Protein AF-A0A7V8XHX4-F1 (afdb_monomer_lite)

Secondary structure (DSSP, 8-state):
------HHHHTTSSS-----S--PPPEEEEETTHHHHHHHHTTTS-GGGEESSS-GGGSSEEEEEE-SSPPHHHHHHHHHHHHTT--EEEEE-S-TTSPPTT--GGGEEE--TTS---HHHHHHHHHHHHTTSHHHHHTT-HHHHHHHH-

pLDDT: mean 80.14, std 15.78, range [38.59, 94.75]

Sequence (150 aa):
MPLPLTPRQVLAFGRDSRHARLRRPPILVSGVLADALAREFRQGGDPSLVVTAGNPAEASAVVRIVAGDASAEDERVMREATRALVPLVAVQTGDPDVRLPYVLATEVVDAQPGRGFPVQELARALARALRRDGPALASSLPVLRDAVEA

Radius of gyration: 16.46 Å; chains: 1; bounding box: 33×55×36 Å

Foldseek 3Di:
DDDDDDPVVVVVPPPLPPDPDDCAFAEEQEDPCSVVLLVVQPVVFRSVRYHPDDQLLRHQAYEYEDEAEQDPVNVVSLVRNVVSVRQYAYEYAYDLVHDDPNDDNLRYHYDHPPPDGPLLSNLLSCCVRSPVCLVVVCVGTVSNVVNNVD

Structure (mmCIF, N/CA/C/O backbone):
data_AF-A0A7V8XHX4-F1
#
_entry.id   AF-A0A7V8XHX4-F1
#
loop_
_atom_site.group_PDB
_atom_site.id
_atom_site.type_symbol
_atom_site.label_atom_id
_atom_site.label_alt_id
_atom_site.label_comp_id
_atom_site.label_asym_id
_atom_site.label_entity_id
_atom_site.label_seq_id
_atom_site.pdbx_PDB_ins_code
_atom_site.Cartn_x
_atom_site.Cartn_y
_atom_site.Cartn_z
_atom_site.occupancy
_atom_site.B_iso_or_equiv
_atom_site.auth_seq_id
_atom_site.auth_comp_id
_atom_site.auth_asym_id
_atom_site.auth_atom_id
_atom_site.pdbx_PDB_model_num
ATOM 1 N N . MET A 1 1 ? 8.122 41.928 -12.456 1.00 38.59 1 MET A N 1
ATOM 2 C CA . MET A 1 1 ? 6.692 41.609 -12.646 1.00 38.59 1 MET A CA 1
ATOM 3 C C . MET A 1 1 ? 6.268 40.602 -11.585 1.00 38.59 1 MET A C 1
ATOM 5 O O . MET A 1 1 ? 6.827 39.513 -11.603 1.00 38.59 1 MET A O 1
ATOM 9 N N . PRO A 1 2 ? 5.371 40.938 -10.644 1.00 45.94 2 PRO A N 1
ATOM 10 C CA . PRO A 1 2 ? 4.863 39.975 -9.670 1.00 45.94 2 PRO A CA 1
ATOM 11 C C . PRO A 1 2 ? 3.476 39.450 -10.083 1.00 45.94 2 PRO A C 1
ATOM 13 O O . PRO A 1 2 ? 2.605 40.222 -10.481 1.00 45.94 2 PRO A O 1
ATOM 16 N N . LEU A 1 3 ? 3.283 38.131 -10.015 1.00 48.19 3 LEU A N 1
ATOM 17 C CA . LEU A 1 3 ? 2.001 37.465 -10.272 1.00 48.19 3 LEU A CA 1
ATOM 18 C C . LEU A 1 3 ? 1.042 37.663 -9.078 1.00 48.19 3 LEU A C 1
ATOM 20 O O . LEU A 1 3 ? 1.483 37.538 -7.933 1.00 48.19 3 LEU A O 1
ATOM 24 N N . PRO A 1 4 ? -0.258 37.932 -9.303 1.00 51.50 4 PRO A N 1
ATOM 25 C CA . PRO A 1 4 ? -1.230 38.093 -8.229 1.00 51.50 4 PRO A CA 1
ATOM 26 C C . PRO A 1 4 ? -1.732 36.723 -7.754 1.00 51.50 4 PRO A C 1
ATOM 28 O O . PRO A 1 4 ? -2.522 36.061 -8.427 1.00 51.50 4 PRO A O 1
ATOM 31 N N . LEU A 1 5 ? -1.287 36.292 -6.575 1.00 46.25 5 LEU A N 1
ATOM 32 C CA . LEU A 1 5 ? -1.898 35.165 -5.870 1.00 46.25 5 LEU A CA 1
ATOM 33 C C . LEU A 1 5 ? -3.252 35.612 -5.310 1.00 46.25 5 LEU A C 1
ATOM 35 O O . LEU A 1 5 ? -3.351 36.619 -4.607 1.00 46.25 5 LEU A O 1
ATOM 39 N N . THR A 1 6 ? -4.313 34.878 -5.640 1.00 51.75 6 THR A N 1
ATOM 40 C CA . THR A 1 6 ? -5.671 35.209 -5.188 1.00 51.75 6 THR A CA 1
ATOM 41 C C . THR A 1 6 ? -5.928 34.686 -3.765 1.00 51.75 6 THR A C 1
ATOM 43 O O . THR A 1 6 ? -5.430 33.617 -3.401 1.00 51.75 6 THR A O 1
ATOM 46 N N . PRO A 1 7 ? -6.764 35.363 -2.947 1.00 52.22 7 PRO A N 1
ATOM 47 C CA . PRO A 1 7 ? -6.998 35.003 -1.538 1.00 52.22 7 PRO A CA 1
ATOM 48 C C . PRO A 1 7 ? -7.528 33.577 -1.320 1.00 52.22 7 PRO A C 1
ATOM 50 O O . PRO A 1 7 ? -7.345 32.990 -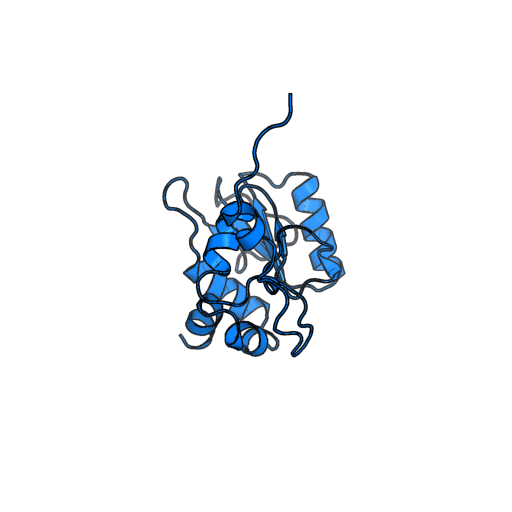0.255 1.00 52.22 7 PRO A O 1
ATOM 53 N N . ARG A 1 8 ? -8.167 32.985 -2.339 1.00 48.00 8 ARG A N 1
ATOM 54 C CA . ARG A 1 8 ? -8.700 31.616 -2.281 1.00 48.00 8 ARG A CA 1
ATOM 55 C C . ARG A 1 8 ? -7.619 30.534 -2.346 1.00 48.00 8 ARG A C 1
ATOM 57 O O . ARG A 1 8 ? -7.872 29.438 -1.860 1.00 48.00 8 ARG A O 1
ATOM 64 N N . GLN A 1 9 ? -6.425 30.827 -2.867 1.00 48.50 9 GLN A N 1
ATOM 65 C CA . GLN A 1 9 ? -5.309 29.869 -2.881 1.00 48.50 9 GLN A CA 1
ATOM 66 C C . GLN A 1 9 ? -4.584 29.784 -1.531 1.00 48.50 9 GLN A C 1
ATOM 68 O O . GLN A 1 9 ? -4.006 28.750 -1.216 1.00 48.50 9 GLN A O 1
ATOM 73 N N . VAL A 1 10 ? -4.702 30.809 -0.679 1.00 49.56 10 VAL A N 1
ATOM 74 C CA . VAL A 1 10 ? -4.170 30.773 0.696 1.00 49.56 10 VAL A CA 1
ATOM 75 C C . VAL A 1 10 ? -5.047 29.904 1.616 1.00 49.56 10 VAL A C 1
ATOM 77 O O . VAL A 1 10 ? -4.555 29.276 2.549 1.00 49.56 10 VAL A O 1
ATOM 80 N N . LEU A 1 11 ? -6.344 29.771 1.317 1.00 45.75 11 LEU A N 1
ATOM 81 C CA . LEU A 1 11 ? -7.279 28.943 2.094 1.00 45.75 11 LEU A CA 1
ATOM 82 C C . LEU A 1 11 ? -7.154 27.430 1.847 1.00 45.75 11 LEU A C 1
ATOM 84 O O . LEU A 1 11 ? -7.667 26.656 2.653 1.00 45.75 11 LEU A O 1
ATOM 88 N N . ALA A 1 12 ? -6.450 27.000 0.795 1.00 45.62 12 ALA A N 1
ATOM 89 C CA . ALA A 1 12 ? -6.164 25.584 0.546 1.00 45.62 12 ALA A CA 1
ATOM 90 C C . ALA A 1 12 ? -4.989 25.047 1.390 1.00 45.62 12 ALA A C 1
ATOM 92 O O . ALA A 1 12 ? -4.804 23.839 1.467 1.00 45.62 12 ALA A O 1
ATOM 93 N N . PHE A 1 13 ? -4.227 25.929 2.049 1.00 46.03 13 PHE A N 1
ATOM 94 C CA . PHE A 1 13 ? -3.022 25.559 2.801 1.00 46.03 13 PHE A CA 1
ATOM 95 C C . PHE A 1 13 ? -3.199 25.619 4.332 1.00 46.03 13 PHE A C 1
ATOM 97 O O . PHE A 1 13 ? -2.340 25.163 5.076 1.00 46.03 13 PHE A O 1
ATOM 104 N N . GLY A 1 14 ? -4.308 26.183 4.828 1.00 39.97 14 GLY A N 1
ATOM 105 C CA . GLY A 1 14 ? -4.463 26.549 6.246 1.00 39.97 14 GLY A CA 1
ATOM 106 C C . GLY A 1 14 ? -5.484 25.746 7.056 1.00 39.97 14 GLY A C 1
ATOM 107 O O . GLY A 1 14 ? -5.811 26.153 8.171 1.00 39.97 14 GLY A O 1
ATOM 108 N N . ARG A 1 15 ? -6.043 24.651 6.523 1.00 42.72 15 ARG A N 1
ATOM 109 C CA . ARG A 1 15 ? -7.096 23.878 7.215 1.00 42.72 15 ARG A CA 1
ATOM 110 C C . ARG A 1 15 ? -6.674 22.485 7.682 1.00 42.72 15 ARG A C 1
ATOM 112 O O . ARG A 1 15 ? -7.528 21.724 8.118 1.00 42.72 15 ARG A O 1
ATOM 119 N N . ASP A 1 16 ? -5.374 22.214 7.683 1.00 42.75 16 ASP A N 1
ATOM 120 C CA . ASP A 1 16 ? -4.798 20.895 7.968 1.00 42.75 16 ASP A CA 1
ATOM 121 C C . ASP A 1 16 ? -4.146 20.813 9.363 1.00 42.75 16 ASP A C 1
ATOM 123 O O . ASP A 1 16 ? -3.078 20.245 9.564 1.00 42.75 16 ASP A O 1
ATOM 127 N N . SER A 1 17 ? -4.736 21.471 10.369 1.00 42.84 17 SER A N 1
ATOM 128 C CA . SER A 1 17 ? -4.126 21.552 11.713 1.00 42.84 17 SER A CA 1
ATOM 129 C C . SER A 1 17 ? -5.097 21.359 12.870 1.00 42.84 17 SER A C 1
ATOM 131 O O . SER A 1 17 ? -4.861 21.839 13.977 1.00 42.84 17 SER A O 1
ATOM 133 N N . ARG A 1 18 ? -6.193 20.629 12.661 1.00 41.31 18 ARG A N 1
ATOM 134 C CA . ARG A 1 18 ? -7.017 20.164 13.782 1.00 41.31 18 ARG A CA 1
ATOM 135 C C . ARG A 1 18 ? -7.359 18.699 13.589 1.00 41.31 18 ARG A C 1
ATOM 137 O O . ARG A 1 18 ? -8.364 18.414 12.959 1.00 41.31 18 ARG A O 1
ATOM 144 N N . HIS A 1 19 ? -6.501 17.821 14.112 1.00 40.41 19 HIS A N 1
ATOM 145 C CA . HIS A 1 19 ? -6.847 16.711 15.016 1.00 40.41 19 HIS A CA 1
ATOM 146 C C . HIS A 1 19 ? -5.570 15.964 15.446 1.00 40.41 19 HIS A C 1
ATOM 148 O O . HIS A 1 19 ? -5.246 14.877 14.991 1.00 40.41 19 HIS A O 1
ATOM 154 N N . ALA A 1 20 ? -4.848 16.545 16.405 1.00 42.88 20 ALA A N 1
ATOM 155 C CA . ALA A 1 20 ? -3.824 15.849 17.178 1.00 42.88 20 ALA A CA 1
ATOM 156 C C . ALA A 1 20 ? -4.465 14.902 18.215 1.00 42.88 20 ALA A C 1
ATOM 158 O O . ALA A 1 20 ? -4.339 15.118 19.421 1.00 42.88 20 ALA A O 1
ATOM 159 N N . ARG A 1 21 ? -5.198 13.871 17.780 1.00 43.78 21 ARG A N 1
ATOM 160 C CA . ARG A 1 21 ? -5.716 12.839 18.693 1.00 43.78 21 ARG A CA 1
ATOM 161 C C . ARG A 1 21 ? -5.313 11.455 18.193 1.00 43.78 21 ARG A C 1
ATOM 163 O O . ARG A 1 21 ? -6.013 10.845 17.400 1.00 43.78 21 ARG A O 1
ATOM 170 N N . LEU A 1 22 ? -4.182 11.007 18.757 1.00 44.69 22 LEU A N 1
ATOM 171 C CA . LEU A 1 22 ? -3.437 9.760 18.534 1.00 44.69 22 LEU A CA 1
ATOM 172 C C . LEU A 1 22 ? -2.583 9.806 17.254 1.00 44.69 22 LEU A C 1
ATOM 174 O O . LEU A 1 22 ? -3.103 9.629 16.161 1.00 44.69 22 LEU A O 1
ATOM 178 N N . ARG A 1 23 ? -1.264 10.047 17.381 1.00 59.00 23 ARG A N 1
ATOM 179 C CA . ARG A 1 23 ? -0.302 9.938 16.264 1.00 59.00 23 ARG A CA 1
ATOM 180 C C . ARG A 1 23 ? -0.196 8.471 15.844 1.00 59.00 23 ARG A C 1
ATOM 182 O O . ARG A 1 23 ? 0.707 7.762 16.275 1.00 59.00 23 ARG A O 1
ATOM 189 N N . ARG A 1 24 ? -1.172 8.001 15.075 1.00 71.50 24 ARG A N 1
ATOM 190 C CA . ARG A 1 24 ? -1.112 6.706 14.407 1.00 71.50 24 ARG A CA 1
ATOM 191 C C . ARG A 1 24 ? -0.144 6.849 13.235 1.00 71.50 24 ARG A C 1
ATOM 193 O O . ARG A 1 24 ? -0.212 7.871 12.547 1.00 71.50 24 ARG A O 1
ATOM 200 N N . PRO A 1 25 ? 0.759 5.886 13.018 1.00 80.69 25 PRO A N 1
ATOM 201 C CA . PRO A 1 25 ? 1.634 5.949 11.864 1.00 80.69 25 PRO A CA 1
ATOM 202 C C . PRO A 1 25 ? 0.785 5.890 10.580 1.00 80.69 25 PRO A C 1
ATOM 204 O O . PRO A 1 25 ? -0.205 5.150 10.539 1.00 80.69 25 PRO A O 1
ATOM 207 N N . PRO A 1 26 ? 1.105 6.686 9.551 1.00 89.81 26 PRO A N 1
ATOM 208 C CA . PRO A 1 26 ? 0.292 6.760 8.345 1.00 89.81 26 PRO A CA 1
ATOM 209 C C . PRO A 1 26 ? 0.471 5.513 7.468 1.00 89.81 26 PRO A C 1
ATOM 211 O O . PRO A 1 26 ? 1.398 4.723 7.649 1.00 89.81 26 PRO A O 1
ATOM 214 N N . ILE A 1 27 ? -0.406 5.358 6.482 1.00 90.56 27 ILE A N 1
ATOM 215 C CA . ILE A 1 27 ? -0.218 4.460 5.344 1.00 90.56 27 ILE A CA 1
ATOM 216 C C . ILE A 1 27 ? 0.634 5.199 4.316 1.00 90.56 27 ILE A C 1
ATOM 218 O O . ILE A 1 27 ? 0.252 6.273 3.845 1.00 90.56 27 ILE A O 1
ATOM 222 N N . LEU A 1 28 ? 1.786 4.637 3.965 1.00 93.56 28 LEU A N 1
ATOM 223 C CA . LEU A 1 28 ? 2.657 5.192 2.935 1.00 93.56 28 LEU A CA 1
ATOM 224 C C . LEU A 1 28 ? 2.254 4.631 1.573 1.00 93.56 28 LEU A C 1
ATOM 226 O O . LEU A 1 28 ? 2.327 3.427 1.359 1.00 93.56 28 LEU A O 1
ATOM 230 N N . VAL A 1 29 ? 1.880 5.496 0.638 1.00 93.62 29 VAL A N 1
ATOM 231 C CA . VAL A 1 29 ? 1.573 5.142 -0.750 1.00 93.62 29 VAL A CA 1
ATOM 232 C C . VAL A 1 29 ? 2.700 5.653 -1.635 1.00 93.62 29 VAL A C 1
ATOM 234 O O . VAL A 1 29 ? 2.953 6.849 -1.681 1.00 93.62 29 VAL A O 1
ATOM 237 N N . SER A 1 30 ? 3.390 4.773 -2.349 1.00 91.94 30 SER A N 1
ATOM 238 C CA . SER A 1 30 ? 4.519 5.161 -3.200 1.00 91.94 30 SER A CA 1
ATOM 239 C C . SER A 1 30 ? 4.486 4.458 -4.554 1.00 91.94 30 SER A C 1
ATOM 241 O O . SER A 1 30 ? 3.758 3.484 -4.742 1.00 91.94 30 SER A O 1
ATOM 243 N N . GLY A 1 31 ? 5.287 4.954 -5.495 1.00 89.56 31 GLY A N 1
ATOM 244 C CA . GLY A 1 31 ? 5.339 4.460 -6.869 1.00 89.56 31 GLY A CA 1
ATOM 245 C C . GLY A 1 31 ? 4.552 5.335 -7.842 1.00 89.56 31 GLY A C 1
ATOM 246 O O . GLY A 1 31 ? 4.154 6.463 -7.530 1.00 89.56 31 GLY A O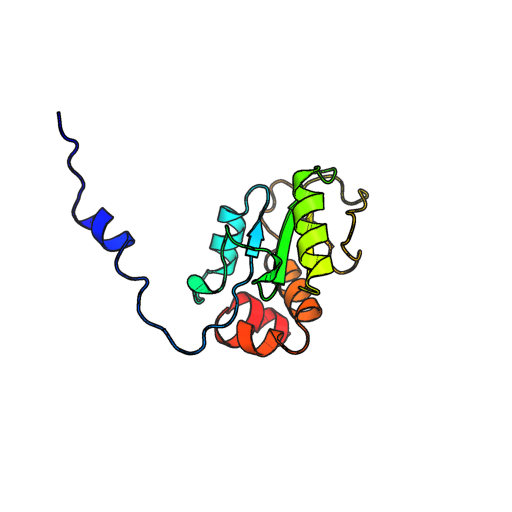 1
ATOM 247 N N . VAL A 1 32 ? 4.355 4.822 -9.054 1.00 86.62 32 VAL A N 1
ATOM 248 C CA . VAL A 1 32 ? 3.662 5.564 -10.113 1.00 86.62 32 VAL A CA 1
ATOM 249 C C . VAL A 1 32 ? 2.225 5.866 -9.696 1.00 86.62 32 VAL A C 1
ATOM 251 O O . VAL A 1 32 ? 1.549 5.010 -9.144 1.00 86.62 32 VAL A O 1
ATOM 254 N N . LEU A 1 33 ? 1.745 7.088 -9.951 1.00 87.50 33 LEU A N 1
ATOM 255 C CA . LEU A 1 33 ? 0.374 7.516 -9.623 1.00 87.50 33 LEU A CA 1
ATOM 256 C C . LEU A 1 33 ? 0.008 7.468 -8.119 1.00 87.50 33 LEU A C 1
ATOM 258 O O . LEU A 1 33 ? -1.173 7.556 -7.776 1.00 87.50 33 LEU A O 1
ATOM 262 N N . ALA A 1 34 ? 0.993 7.417 -7.215 1.00 89.31 34 ALA A N 1
ATOM 263 C CA . ALA A 1 34 ? 0.775 7.413 -5.765 1.00 89.31 34 ALA A CA 1
ATOM 264 C C . ALA A 1 34 ? -0.127 8.557 -5.271 1.00 89.31 34 ALA A C 1
ATOM 266 O O . ALA A 1 34 ? -1.015 8.334 -4.449 1.00 89.31 34 ALA A O 1
ATOM 267 N N . ASP A 1 35 ? 0.026 9.768 -5.814 1.00 89.25 35 ASP A N 1
ATOM 268 C CA . ASP A 1 35 ? -0.826 10.904 -5.444 1.00 89.25 35 ASP A CA 1
ATOM 269 C C . ASP A 1 35 ? -2.287 10.747 -5.878 1.00 89.25 35 ASP A C 1
ATOM 271 O O . ASP A 1 35 ? -3.177 11.317 -5.246 1.00 89.25 35 ASP A O 1
ATOM 275 N N . ALA A 1 36 ? -2.555 10.026 -6.969 1.00 90.38 36 ALA A N 1
ATOM 276 C CA . ALA A 1 36 ? -3.921 9.756 -7.408 1.00 90.38 36 ALA A CA 1
ATOM 277 C C . ALA A 1 36 ? -4.584 8.749 -6.461 1.00 90.38 36 ALA A C 1
ATOM 279 O O . ALA A 1 36 ? -5.643 9.041 -5.906 1.00 90.38 36 ALA A O 1
ATOM 280 N N . LEU A 1 37 ? -3.900 7.642 -6.164 1.00 89.50 37 LEU A N 1
ATOM 281 C CA . LEU A 1 37 ? -4.395 6.640 -5.222 1.00 89.50 37 LEU A CA 1
ATOM 282 C C . LEU A 1 37 ? -4.592 7.216 -3.812 1.00 89.50 37 LEU A C 1
ATOM 284 O O . LEU A 1 37 ? -5.623 6.998 -3.178 1.00 89.50 37 LEU A O 1
ATOM 288 N N . ALA A 1 38 ? -3.635 8.012 -3.331 1.00 90.00 38 ALA A N 1
ATOM 289 C CA . ALA A 1 38 ? -3.739 8.651 -2.026 1.00 90.00 38 ALA A CA 1
ATOM 290 C C . ALA A 1 38 ? -4.927 9.621 -1.952 1.00 90.00 38 ALA A C 1
ATOM 292 O O . ALA A 1 38 ? -5.552 9.740 -0.903 1.00 90.00 38 ALA A O 1
ATOM 293 N N . ARG A 1 39 ? -5.276 10.316 -3.044 1.00 89.31 39 ARG A N 1
ATOM 294 C CA . ARG A 1 39 ? -6.487 11.152 -3.079 1.00 89.31 39 ARG A CA 1
ATOM 295 C C . ARG A 1 39 ? -7.749 10.322 -2.913 1.00 89.31 39 ARG A C 1
ATOM 297 O O . ARG A 1 39 ? -8.613 10.743 -2.154 1.00 89.31 39 ARG A O 1
ATOM 304 N N . GLU A 1 40 ? -7.844 9.179 -3.585 1.00 89.44 40 GLU A N 1
ATOM 305 C CA . GLU A 1 40 ? -9.000 8.283 -3.479 1.00 89.44 40 GLU A CA 1
ATOM 306 C C . GLU A 1 40 ? -9.138 7.703 -2.065 1.00 89.44 40 GLU A C 1
ATOM 308 O O . GLU A 1 40 ? -10.207 7.787 -1.469 1.00 89.44 40 GLU A O 1
ATOM 313 N N . PHE A 1 41 ? -8.041 7.233 -1.466 1.00 86.06 41 PHE A N 1
ATOM 314 C CA . PHE A 1 41 ? -8.048 6.684 -0.103 1.00 86.06 41 PHE A CA 1
ATOM 315 C C . PHE A 1 41 ? -8.420 7.701 0.979 1.00 86.06 41 PHE A C 1
ATOM 317 O O . PHE A 1 41 ? -9.017 7.345 1.995 1.00 86.06 41 PHE A O 1
ATOM 324 N N . ARG A 1 42 ? -8.070 8.974 0.776 1.00 88.81 42 ARG A N 1
ATOM 325 C CA . ARG A 1 42 ? -8.399 10.060 1.709 1.00 88.81 42 ARG A CA 1
ATOM 326 C C . ARG A 1 42 ? -9.847 10.542 1.577 1.00 88.81 42 ARG A C 1
ATOM 328 O O . ARG A 1 42 ? -10.273 11.362 2.390 1.00 88.81 42 ARG A O 1
ATOM 335 N N . GLN A 1 43 ? -10.611 10.095 0.575 1.00 86.06 43 GLN A N 1
ATOM 336 C CA . GLN A 1 43 ? -11.981 10.574 0.377 1.00 86.06 43 GLN A CA 1
ATOM 337 C C . GLN A 1 43 ? -12.846 10.292 1.613 1.00 86.06 43 GLN A C 1
ATOM 339 O O . GLN A 1 43 ? -13.009 9.155 2.045 1.00 86.06 43 GLN A O 1
ATOM 344 N N . GLY A 1 44 ? -13.384 11.364 2.203 1.00 74.44 44 GLY A N 1
ATOM 345 C CA . GLY A 1 44 ? -14.230 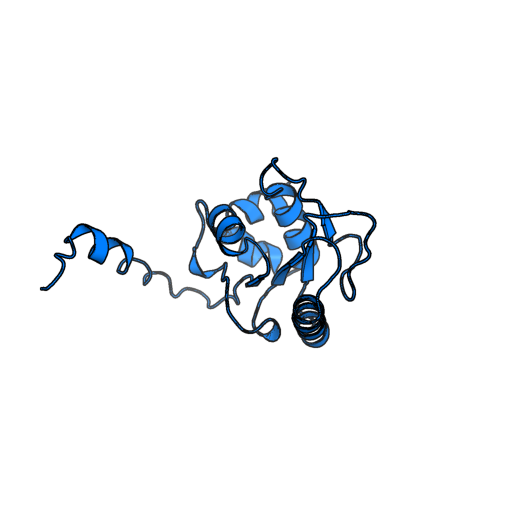11.300 3.398 1.00 74.44 44 GLY A CA 1
ATOM 346 C C . GLY A 1 44 ? -13.505 10.940 4.703 1.00 74.44 44 GLY A C 1
ATOM 347 O O . GLY A 1 44 ? -14.172 10.821 5.729 1.00 74.44 44 GLY A O 1
ATOM 348 N N . GLY A 1 45 ? -12.179 10.766 4.686 1.00 81.06 45 GLY A N 1
ATOM 349 C CA . GLY A 1 45 ? -11.370 10.376 5.844 1.00 81.06 45 GLY A CA 1
ATOM 350 C C . GLY A 1 45 ? -10.362 11.435 6.290 1.00 81.06 45 GLY A C 1
ATOM 351 O O . GLY A 1 45 ? -10.357 12.567 5.806 1.00 81.06 45 GLY A O 1
ATOM 352 N N . ASP A 1 46 ? -9.497 11.054 7.231 1.00 81.69 46 ASP A N 1
ATOM 353 C CA . ASP A 1 46 ? -8.387 11.893 7.691 1.00 81.69 46 ASP A CA 1
ATOM 354 C C . ASP A 1 46 ? -7.238 11.897 6.658 1.00 81.69 46 ASP A C 1
ATOM 356 O O . ASP A 1 46 ? -6.614 10.853 6.429 1.00 81.69 46 ASP A O 1
ATOM 360 N N . PRO A 1 47 ? -6.918 13.050 6.037 1.00 80.06 47 PRO A N 1
ATOM 361 C CA . PRO A 1 47 ? -5.898 13.129 4.999 1.00 80.06 47 PRO A CA 1
ATOM 362 C C . PRO A 1 47 ? -4.479 12.854 5.511 1.00 80.06 47 PRO A C 1
ATOM 364 O O . PRO A 1 47 ? -3.624 12.463 4.714 1.00 80.06 47 PRO A O 1
ATOM 367 N N . SER A 1 48 ? -4.229 13.023 6.814 1.0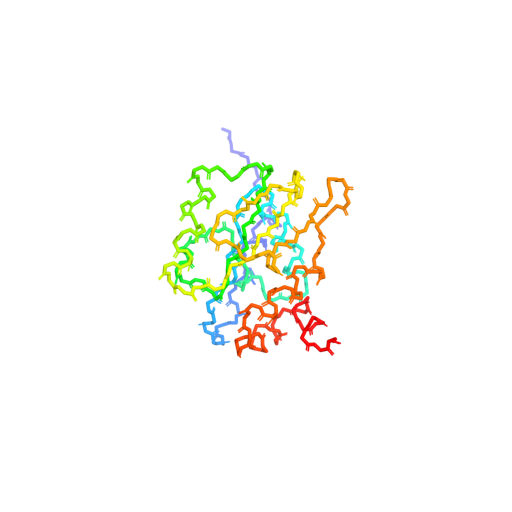0 83.12 48 SER A N 1
ATOM 368 C CA . SER A 1 48 ? -2.911 12.835 7.431 1.00 83.12 48 SER A CA 1
ATOM 369 C C . SER A 1 48 ? -2.522 11.364 7.607 1.00 83.12 48 SER A C 1
ATOM 371 O O . SER A 1 48 ? -1.344 11.054 7.774 1.00 83.12 48 SER A O 1
ATOM 373 N N . LEU A 1 49 ? -3.493 10.447 7.524 1.00 86.56 49 LEU A N 1
ATOM 374 C CA . LEU A 1 49 ? -3.279 9.006 7.694 1.00 86.56 49 LEU A CA 1
ATOM 375 C C . LEU A 1 49 ? -2.852 8.289 6.414 1.00 86.56 49 LEU A C 1
ATOM 377 O O . LEU A 1 49 ? -2.574 7.095 6.452 1.00 86.56 49 LEU A O 1
ATOM 381 N N . VAL A 1 50 ? -2.785 8.996 5.291 1.00 90.06 50 VAL A N 1
ATOM 382 C CA . VAL A 1 50 ? -2.265 8.482 4.024 1.00 90.06 50 VAL A CA 1
ATOM 383 C C . VAL A 1 50 ? -1.221 9.482 3.562 1.00 90.06 50 VAL A C 1
ATOM 385 O O . VAL A 1 50 ? -1.531 10.664 3.457 1.00 90.06 50 VAL A O 1
ATOM 388 N N . VAL A 1 51 ? 0.009 9.058 3.296 1.00 91.88 51 VAL A N 1
ATOM 389 C CA . VAL A 1 51 ? 1.120 9.934 2.880 1.00 91.88 51 VAL A CA 1
ATOM 390 C C . VAL A 1 51 ? 1.780 9.386 1.623 1.00 91.88 51 VAL A C 1
ATOM 392 O O . VAL A 1 51 ? 1.771 8.180 1.413 1.00 91.88 51 VAL A O 1
ATOM 395 N N . THR A 1 52 ? 2.338 10.257 0.777 1.00 91.56 52 THR A N 1
ATOM 396 C CA . THR A 1 52 ? 2.996 9.841 -0.480 1.00 91.56 52 THR A CA 1
ATOM 397 C C . THR A 1 52 ? 4.519 9.914 -0.454 1.00 91.56 52 THR A C 1
ATOM 399 O O . THR A 1 52 ? 5.193 9.467 -1.378 1.00 91.56 52 THR A O 1
ATOM 402 N N . ALA A 1 53 ? 5.071 10.436 0.638 1.00 87.75 53 ALA A N 1
ATOM 403 C CA . ALA A 1 53 ? 6.496 10.490 0.905 1.00 87.75 53 ALA A CA 1
ATOM 404 C C . ALA A 1 53 ? 6.740 10.215 2.392 1.00 87.75 53 ALA A C 1
ATOM 406 O O . ALA A 1 53 ? 5.925 10.588 3.238 1.00 87.75 53 ALA A O 1
ATOM 407 N N . GLY A 1 54 ? 7.862 9.571 2.702 1.00 87.75 54 GLY A N 1
ATOM 408 C CA . GLY A 1 54 ? 8.235 9.216 4.066 1.00 87.75 54 GLY A CA 1
ATOM 409 C C . GLY A 1 54 ? 9.102 7.966 4.115 1.00 87.75 54 GLY A C 1
ATOM 410 O O . GLY A 1 54 ? 9.449 7.394 3.082 1.00 87.75 54 GLY A O 1
ATOM 411 N N . ASN A 1 55 ? 9.445 7.561 5.332 1.00 87.69 55 ASN A N 1
ATOM 412 C CA . ASN A 1 55 ? 10.189 6.341 5.595 1.00 87.69 55 ASN A CA 1
ATOM 413 C C . ASN A 1 55 ? 9.228 5.134 5.637 1.00 87.69 55 ASN A C 1
ATOM 415 O O . ASN A 1 55 ? 8.318 5.133 6.472 1.00 87.69 55 ASN A O 1
ATOM 419 N N . PRO A 1 56 ? 9.418 4.097 4.797 1.00 89.50 56 PRO A N 1
ATOM 420 C CA . PRO A 1 56 ? 8.612 2.877 4.846 1.00 89.50 56 PRO A CA 1
ATOM 421 C C . PRO A 1 56 ? 8.599 2.205 6.223 1.00 89.50 56 PRO A C 1
ATOM 423 O O . PRO A 1 56 ? 7.585 1.633 6.608 1.00 89.50 56 PRO A O 1
ATOM 426 N N . ALA A 1 57 ? 9.694 2.306 6.982 1.00 87.69 57 ALA A N 1
ATOM 427 C CA . ALA A 1 57 ? 9.828 1.702 8.306 1.00 87.69 57 ALA A CA 1
ATOM 428 C C . ALA A 1 57 ? 9.023 2.416 9.407 1.00 87.69 57 ALA A C 1
ATOM 430 O O . ALA A 1 57 ? 8.840 1.864 10.488 1.00 87.69 57 ALA A O 1
ATOM 431 N N . GLU A 1 58 ? 8.554 3.639 9.151 1.00 86.94 58 GLU A N 1
ATOM 432 C CA . GLU A 1 58 ? 7.762 4.435 10.099 1.00 86.94 58 GLU A CA 1
ATOM 433 C C . GLU A 1 58 ? 6.260 4.393 9.784 1.00 86.94 58 GLU A C 1
ATOM 435 O O . GLU A 1 58 ? 5.463 5.022 10.481 1.00 86.94 58 GLU A O 1
ATOM 440 N N . ALA A 1 59 ? 5.860 3.680 8.729 1.00 89.62 59 ALA A N 1
ATOM 441 C CA . ALA A 1 59 ? 4.472 3.552 8.312 1.00 89.62 59 ALA A CA 1
ATOM 442 C C . ALA A 1 59 ? 3.765 2.394 9.035 1.00 89.62 59 ALA A C 1
ATOM 444 O O . ALA A 1 59 ? 4.389 1.421 9.450 1.00 89.62 59 ALA A O 1
ATOM 445 N N . SER A 1 60 ? 2.436 2.471 9.138 1.00 90.12 60 SER A N 1
ATOM 446 C CA . SER A 1 60 ? 1.619 1.341 9.618 1.00 90.12 60 SER A CA 1
ATOM 447 C C . SER A 1 60 ? 1.432 0.281 8.533 1.00 90.12 60 SER A C 1
ATOM 449 O O . SER A 1 60 ? 1.243 -0.892 8.832 1.00 90.12 60 SER A O 1
ATOM 451 N N . ALA A 1 61 ? 1.454 0.703 7.269 1.00 91.75 61 ALA A N 1
ATOM 452 C CA . ALA A 1 61 ? 1.475 -0.158 6.097 1.00 91.75 61 ALA A CA 1
ATOM 453 C C . ALA A 1 61 ? 2.056 0.613 4.909 1.00 91.75 61 ALA A C 1
ATOM 455 O O . ALA A 1 61 ? 1.960 1.843 4.842 1.00 91.75 61 ALA A O 1
ATOM 456 N N . VAL A 1 62 ? 2.617 -0.122 3.956 1.00 92.94 62 VAL A N 1
ATOM 457 C CA . VAL A 1 62 ? 3.146 0.411 2.703 1.00 92.94 62 VAL A CA 1
ATOM 458 C C . VAL A 1 62 ? 2.314 -0.121 1.546 1.00 92.94 62 VAL A C 1
ATOM 460 O O . VAL A 1 62 ? 2.109 -1.324 1.412 1.00 92.94 62 VAL A O 1
ATOM 463 N N . VAL A 1 63 ? 1.867 0.787 0.687 1.00 94.75 63 VAL A N 1
ATOM 464 C CA . VAL A 1 63 ? 1.290 0.488 -0.618 1.00 94.75 63 VAL A CA 1
ATOM 465 C C . VAL A 1 63 ? 2.312 0.878 -1.676 1.00 94.75 63 VAL A C 1
ATOM 467 O O . VAL A 1 63 ? 2.675 2.054 -1.781 1.00 94.75 63 VAL A O 1
ATOM 470 N N . ARG A 1 64 ? 2.786 -0.089 -2.465 1.00 94.75 64 ARG A N 1
ATOM 471 C CA . ARG A 1 64 ? 3.707 0.176 -3.578 1.00 94.75 64 ARG A CA 1
ATOM 472 C C . ARG A 1 64 ? 3.026 -0.083 -4.913 1.00 94.75 64 ARG A C 1
ATOM 474 O O . ARG A 1 64 ? 2.592 -1.197 -5.174 1.00 94.75 64 ARG A O 1
ATOM 481 N N . ILE A 1 65 ? 2.965 0.933 -5.766 1.00 93.44 65 ILE A N 1
ATOM 482 C CA . ILE A 1 65 ? 2.425 0.810 -7.121 1.00 93.44 65 ILE A CA 1
ATOM 483 C C . ILE A 1 65 ? 3.578 0.498 -8.075 1.00 93.44 65 ILE A C 1
ATOM 485 O O . ILE A 1 65 ? 4.510 1.296 -8.193 1.00 93.44 65 ILE A O 1
ATOM 489 N N . VAL A 1 66 ? 3.502 -0.646 -8.753 1.00 91.25 66 VAL A N 1
ATOM 490 C CA . VAL A 1 66 ? 4.531 -1.147 -9.670 1.00 91.25 66 VAL A CA 1
ATOM 491 C C . VAL A 1 66 ? 3.942 -1.276 -11.074 1.00 91.25 66 VAL A C 1
ATOM 493 O O . VAL A 1 66 ? 2.912 -1.921 -11.276 1.00 91.25 66 VAL A O 1
ATOM 496 N N . ALA A 1 67 ? 4.599 -0.650 -12.051 1.00 85.56 67 ALA A N 1
ATOM 497 C CA . ALA A 1 67 ? 4.233 -0.748 -13.460 1.00 85.56 67 ALA A CA 1
ATOM 498 C C . ALA A 1 67 ? 5.118 -1.787 -14.158 1.00 85.56 67 ALA A C 1
ATOM 500 O O . ALA A 1 67 ? 6.243 -1.481 -14.545 1.00 85.56 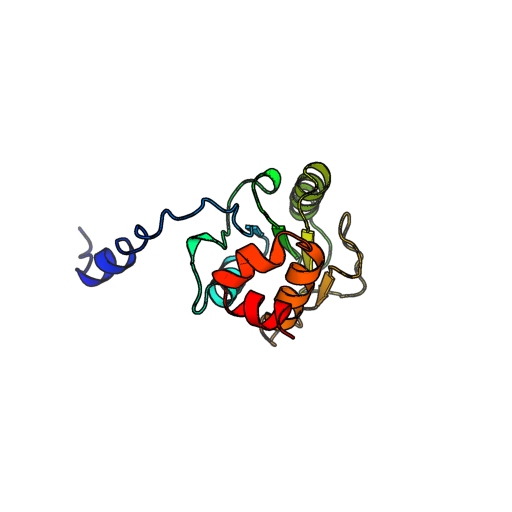67 ALA A O 1
ATOM 501 N N . GLY A 1 68 ? 4.599 -3.006 -14.322 1.00 84.38 68 GLY A N 1
ATOM 502 C CA . GLY A 1 68 ? 5.346 -4.123 -14.905 1.00 84.38 68 GLY A CA 1
ATOM 503 C C . GLY A 1 68 ? 6.350 -4.719 -13.918 1.00 84.38 68 GLY A C 1
ATOM 504 O O . GLY A 1 68 ? 5.986 -5.026 -12.782 1.00 84.38 68 GLY A O 1
ATOM 505 N N . ASP A 1 69 ? 7.599 -4.888 -14.354 1.00 86.06 69 ASP A N 1
ATOM 506 C CA . ASP A 1 69 ? 8.676 -5.417 -13.515 1.00 86.06 69 ASP A CA 1
ATOM 507 C C . ASP A 1 69 ? 9.052 -4.461 -12.378 1.00 86.06 69 ASP A C 1
ATOM 509 O O . ASP A 1 69 ? 9.081 -3.239 -12.540 1.00 86.06 69 ASP A O 1
ATOM 513 N N . ALA A 1 70 ? 9.391 -5.032 -11.219 1.00 87.56 70 ALA A N 1
ATOM 514 C CA . ALA A 1 70 ? 9.890 -4.261 -10.090 1.00 87.56 70 ALA A CA 1
ATOM 515 C C . ALA A 1 70 ? 11.219 -3.589 -10.458 1.00 87.56 70 ALA A C 1
ATOM 517 O O . ALA A 1 70 ? 12.226 -4.247 -10.721 1.00 87.56 70 ALA A O 1
ATOM 518 N N . SER A 1 71 ? 11.236 -2.259 -10.442 1.00 90.94 71 SER A N 1
ATOM 519 C CA . SER A 1 71 ? 12.467 -1.494 -10.584 1.00 90.94 71 SER A CA 1
ATOM 520 C C . SER A 1 71 ? 13.350 -1.633 -9.340 1.00 90.94 71 SER A C 1
ATOM 522 O O . SER A 1 71 ? 12.905 -2.005 -8.251 1.00 90.94 71 SER A O 1
ATOM 524 N N . ALA A 1 72 ? 14.617 -1.229 -9.460 1.00 90.38 72 ALA A N 1
ATOM 525 C CA . ALA A 1 72 ? 15.532 -1.188 -8.320 1.00 90.38 72 ALA A CA 1
ATOM 526 C C . ALA A 1 72 ? 15.041 -0.269 -7.182 1.00 90.38 72 ALA A C 1
ATOM 528 O O . ALA A 1 72 ? 15.420 -0.469 -6.028 1.00 90.38 72 ALA A O 1
ATOM 529 N N . GLU A 1 73 ? 14.228 0.747 -7.487 1.00 89.19 73 GLU A N 1
ATOM 530 C CA . GLU A 1 73 ? 13.610 1.600 -6.473 1.00 89.19 73 GLU A CA 1
ATOM 531 C C . GLU A 1 73 ? 12.463 0.875 -5.761 1.00 89.19 73 GLU A C 1
ATOM 533 O O . GLU A 1 73 ? 12.419 0.876 -4.529 1.00 89.19 73 GLU A O 1
ATOM 538 N N . ASP A 1 74 ? 11.596 0.196 -6.521 1.00 91.62 74 ASP A N 1
ATOM 539 C CA . ASP A 1 74 ? 10.510 -0.621 -5.968 1.00 91.62 74 ASP A CA 1
ATOM 540 C C . ASP A 1 74 ? 11.082 -1.657 -5.002 1.00 91.62 74 ASP A C 1
ATOM 542 O O . ASP A 1 74 ? 10.668 -1.742 -3.847 1.00 91.62 74 ASP A O 1
ATOM 546 N N . GLU A 1 75 ? 12.109 -2.388 -5.435 1.00 93.00 75 GLU A N 1
ATOM 547 C CA . GLU A 1 75 ? 12.778 -3.377 -4.598 1.00 93.00 75 GLU A CA 1
ATOM 548 C C . GLU A 1 75 ? 13.350 -2.794 -3.309 1.00 93.00 75 GLU A C 1
ATOM 550 O O . GLU A 1 75 ? 13.292 -3.446 -2.266 1.00 93.00 75 GLU A O 1
ATOM 555 N N . ARG A 1 76 ? 13.941 -1.594 -3.358 1.00 93.00 76 ARG A N 1
ATOM 556 C CA . ARG A 1 76 ? 14.512 -0.951 -2.167 1.00 93.00 76 ARG A CA 1
ATOM 557 C C . ARG A 1 76 ? 13.427 -0.663 -1.138 1.00 93.00 76 ARG A C 1
ATOM 559 O O . ARG A 1 76 ? 13.600 -1.053 0.014 1.00 93.00 76 ARG A O 1
ATOM 566 N N . VAL A 1 77 ? 12.317 -0.065 -1.566 1.00 91.94 77 VAL A N 1
ATOM 567 C CA . VAL A 1 77 ? 11.175 0.255 -0.696 1.00 91.94 77 VAL A CA 1
ATOM 568 C C . VAL A 1 77 ? 10.551 -1.019 -0.126 1.00 91.94 77 VAL A C 1
ATOM 570 O O . VAL A 1 77 ? 10.341 -1.120 1.082 1.00 91.94 77 VAL A O 1
ATOM 573 N N . MET A 1 78 ? 10.311 -2.026 -0.970 1.00 93.75 78 MET A N 1
ATOM 574 C CA . MET A 1 78 ? 9.709 -3.296 -0.548 1.00 93.75 78 MET A CA 1
ATOM 575 C C . MET A 1 78 ? 10.607 -4.057 0.438 1.00 93.75 78 MET A C 1
ATOM 577 O O . MET A 1 78 ? 10.136 -4.590 1.448 1.00 93.75 78 MET A O 1
ATOM 581 N N . ARG A 1 79 ? 11.923 -4.054 0.198 1.00 93.75 79 ARG A N 1
ATOM 582 C CA . ARG A 1 79 ? 12.920 -4.634 1.104 1.00 93.75 79 ARG A CA 1
ATOM 583 C C . ARG A 1 79 ? 12.959 -3.906 2.445 1.00 93.75 79 ARG A C 1
ATOM 585 O O . ARG A 1 79 ? 13.095 -4.562 3.475 1.00 93.75 79 ARG A O 1
ATOM 592 N N . GLU A 1 80 ? 12.876 -2.580 2.444 1.00 93.75 80 GLU A N 1
ATOM 593 C CA . GLU A 1 80 ? 12.890 -1.763 3.660 1.00 93.75 80 GLU A CA 1
ATOM 594 C C . GLU A 1 80 ? 11.653 -2.015 4.528 1.00 93.75 80 GLU A C 1
ATOM 596 O O . GLU A 1 80 ? 11.804 -2.341 5.705 1.00 93.75 80 GLU A O 1
ATOM 601 N N . ALA A 1 81 ? 10.457 -1.994 3.931 1.00 92.38 81 ALA A N 1
ATOM 602 C CA . ALA A 1 81 ? 9.209 -2.325 4.620 1.00 92.38 81 ALA A CA 1
ATOM 603 C C . ALA A 1 81 ? 9.260 -3.733 5.238 1.00 92.38 81 ALA A C 1
ATOM 605 O O . ALA A 1 81 ? 8.990 -3.916 6.424 1.00 92.38 81 ALA A O 1
ATOM 606 N N . THR A 1 82 ? 9.720 -4.716 4.457 1.00 92.38 82 THR A N 1
ATOM 607 C CA . THR A 1 82 ? 9.851 -6.109 4.911 1.00 92.38 82 THR A CA 1
ATOM 608 C C . THR A 1 82 ? 10.823 -6.241 6.082 1.00 92.38 82 THR A C 1
ATOM 610 O O . THR A 1 82 ? 10.533 -6.936 7.054 1.00 92.38 82 THR A O 1
ATOM 613 N N . ARG A 1 83 ? 11.976 -5.560 6.026 1.00 93.31 83 ARG A N 1
ATOM 614 C CA . ARG A 1 83 ? 12.967 -5.566 7.117 1.00 93.31 83 ARG A CA 1
ATOM 615 C C . ARG A 1 83 ? 12.442 -4.918 8.393 1.00 93.31 83 ARG A C 1
ATOM 617 O O . ARG A 1 83 ? 12.814 -5.355 9.477 1.00 93.31 83 ARG A O 1
ATOM 624 N N . ALA A 1 84 ? 11.596 -3.903 8.260 1.00 91.19 84 ALA A N 1
ATOM 625 C CA . ALA A 1 84 ? 10.940 -3.231 9.374 1.00 91.19 84 ALA A CA 1
ATOM 626 C C . ALA A 1 84 ? 9.698 -3.981 9.893 1.00 91.19 84 ALA A C 1
ATOM 628 O O . ALA A 1 84 ? 9.078 -3.524 10.849 1.00 91.19 84 ALA A O 1
ATOM 629 N N 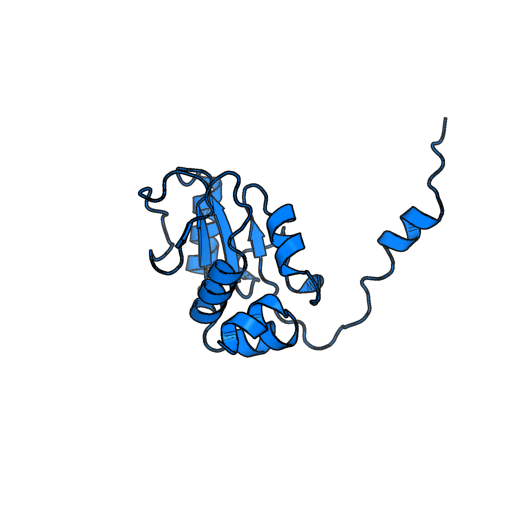. LEU A 1 85 ? 9.343 -5.126 9.288 1.00 89.81 85 LEU A N 1
ATOM 630 C CA . LEU A 1 85 ? 8.118 -5.885 9.571 1.00 89.81 85 LEU A CA 1
ATOM 631 C C . LEU A 1 85 ? 6.837 -5.059 9.372 1.00 89.81 85 LEU A C 1
ATOM 633 O O . LEU A 1 85 ? 5.811 -5.332 9.995 1.00 89.81 85 LEU A O 1
ATOM 637 N N . VAL A 1 86 ? 6.895 -4.064 8.486 1.00 91.19 86 VAL A N 1
ATOM 638 C CA . VAL A 1 86 ? 5.741 -3.250 8.114 1.00 91.19 86 VAL A CA 1
ATOM 639 C C . VAL A 1 86 ? 4.953 -3.991 7.029 1.00 91.19 86 VAL A C 1
ATOM 641 O O . VAL A 1 86 ? 5.548 -4.413 6.032 1.00 91.19 86 VAL A O 1
ATOM 644 N N . PRO A 1 87 ? 3.627 -4.160 7.189 1.00 91.31 87 PRO A N 1
ATOM 645 C CA . PRO A 1 87 ? 2.775 -4.758 6.171 1.00 91.31 87 PRO A CA 1
ATOM 646 C C . PRO A 1 87 ? 2.920 -4.058 4.817 1.00 91.31 87 PRO A C 1
ATOM 648 O O . PRO A 1 87 ? 2.880 -2.830 4.734 1.00 91.31 87 PRO A O 1
ATOM 651 N N . LEU A 1 88 ? 3.066 -4.847 3.756 1.00 92.62 88 LEU A N 1
ATOM 652 C CA . LEU A 1 88 ? 3.313 -4.368 2.401 1.00 92.62 88 LEU A CA 1
ATOM 653 C C . LEU A 1 88 ? 2.272 -4.956 1.448 1.00 92.62 88 LEU A C 1
ATOM 655 O O . LEU A 1 88 ? 2.151 -6.175 1.348 1.00 92.62 88 LEU A O 1
ATOM 659 N N . VAL A 1 89 ? 1.568 -4.078 0.736 1.00 94.38 89 VAL A N 1
ATOM 660 C CA . VAL A 1 89 ? 0.622 -4.430 -0.326 1.00 94.38 89 VAL A CA 1
ATOM 661 C C . VAL A 1 89 ? 1.100 -3.793 -1.625 1.00 94.38 89 VAL A C 1
ATOM 663 O O . VAL A 1 89 ? 1.427 -2.605 -1.661 1.00 94.38 89 VAL A O 1
ATOM 666 N N . ALA A 1 90 ? 1.163 -4.570 -2.699 1.00 93.31 90 ALA A N 1
ATOM 667 C CA . ALA A 1 90 ? 1.533 -4.060 -4.008 1.00 93.31 90 ALA A CA 1
ATOM 668 C C . ALA A 1 90 ? 0.307 -3.868 -4.896 1.00 93.31 90 ALA A C 1
ATOM 670 O O . ALA A 1 90 ? -0.616 -4.678 -4.888 1.00 93.31 90 ALA A O 1
ATOM 671 N N . VAL A 1 91 ? 0.330 -2.806 -5.694 1.00 93.19 91 VAL A N 1
ATOM 672 C CA . VAL A 1 91 ? -0.633 -2.566 -6.766 1.00 93.19 91 VAL A CA 1
ATOM 673 C C . VAL A 1 91 ? 0.101 -2.735 -8.086 1.00 93.19 91 VAL A C 1
ATOM 675 O O . VAL A 1 91 ? 0.985 -1.937 -8.400 1.00 93.19 91 VAL A O 1
ATOM 678 N N . GLN A 1 92 ? -0.243 -3.764 -8.850 1.00 91.44 92 GLN A N 1
ATOM 679 C CA . GLN A 1 92 ? 0.310 -3.970 -10.185 1.00 91.44 92 GLN A CA 1
ATOM 680 C C . GLN A 1 92 ? -0.566 -3.280 -11.214 1.00 91.44 92 GLN A C 1
ATOM 682 O O . GLN A 1 92 ? -1.770 -3.478 -11.230 1.00 91.44 92 GLN A O 1
ATOM 687 N N . THR A 1 93 ? 0.036 -2.462 -12.070 1.00 86.56 93 THR A N 1
ATOM 688 C CA . THR A 1 93 ? -0.664 -1.823 -13.200 1.00 86.56 93 THR A CA 1
ATOM 689 C C . THR A 1 93 ? -0.224 -2.381 -14.556 1.00 86.56 93 THR A C 1
ATOM 691 O O . THR A 1 93 ? -0.664 -1.896 -15.596 1.00 86.56 93 THR A O 1
ATOM 694 N N . GLY A 1 94 ? 0.684 -3.363 -14.550 1.00 82.62 94 GLY A N 1
ATOM 695 C CA . GLY A 1 94 ? 1.255 -4.003 -15.734 1.00 82.62 94 GLY A CA 1
ATOM 696 C C . GLY A 1 94 ? 0.824 -5.461 -15.870 1.00 82.62 94 GLY A C 1
ATOM 697 O O . GLY A 1 94 ? -0.341 -5.785 -15.683 1.00 82.62 94 GLY A O 1
ATOM 698 N N . ASP A 1 95 ? 1.769 -6.331 -16.217 1.00 83.12 95 ASP A N 1
ATOM 699 C CA . ASP A 1 95 ? 1.525 -7.768 -16.345 1.00 83.12 95 ASP A CA 1
ATOM 700 C C . ASP A 1 95 ? 1.310 -8.418 -14.956 1.00 83.12 95 ASP A C 1
ATOM 702 O O . ASP A 1 95 ? 2.217 -8.349 -14.118 1.00 83.12 95 ASP A O 1
ATOM 706 N N . PRO A 1 96 ? 0.139 -9.031 -14.685 1.00 79.88 96 PRO A N 1
ATOM 707 C CA . PRO A 1 96 ? -0.165 -9.658 -13.398 1.00 79.88 96 PRO A CA 1
ATOM 708 C C . PRO A 1 96 ? 0.627 -10.950 -13.138 1.00 79.88 96 PRO A C 1
ATOM 710 O O . PRO A 1 96 ? 0.704 -11.396 -11.993 1.00 79.88 96 PRO A O 1
ATOM 713 N N . ASP A 1 97 ? 1.235 -11.557 -14.163 1.00 82.06 97 ASP A N 1
ATOM 714 C CA . ASP A 1 97 ? 2.041 -12.775 -14.005 1.00 82.06 97 ASP A CA 1
ATOM 715 C C . ASP A 1 97 ? 3.464 -12.476 -13.495 1.00 82.06 97 ASP A C 1
ATOM 717 O O . ASP A 1 97 ? 4.206 -13.377 -13.073 1.00 82.06 97 ASP A O 1
ATOM 721 N N . VAL A 1 98 ? 3.855 -11.199 -13.481 1.00 84.50 98 VAL A N 1
ATOM 722 C CA . VAL A 1 98 ? 5.138 -10.753 -12.940 1.00 84.50 98 VAL A CA 1
ATOM 723 C C . VAL A 1 98 ? 5.139 -10.916 -11.425 1.00 84.50 98 VAL A C 1
ATOM 725 O O . VAL A 1 98 ? 4.349 -10.318 -10.698 1.00 84.50 98 VAL A O 1
ATOM 728 N N . ARG A 1 99 ? 6.088 -11.699 -10.909 1.00 86.38 99 ARG A N 1
ATOM 729 C CA . ARG A 1 99 ? 6.254 -11.862 -9.462 1.00 86.38 99 ARG A CA 1
ATOM 730 C C . ARG A 1 99 ? 7.020 -10.693 -8.862 1.00 86.38 99 ARG A C 1
ATOM 732 O O . ARG A 1 99 ? 8.184 -10.474 -9.188 1.00 86.38 99 ARG A O 1
ATOM 739 N N . LEU A 1 100 ? 6.387 -10.008 -7.913 1.00 88.06 100 LEU A N 1
ATOM 740 C CA . LEU A 1 100 ? 7.023 -8.936 -7.158 1.00 88.06 100 LEU A CA 1
ATOM 741 C C . LEU A 1 100 ? 7.843 -9.493 -5.986 1.00 88.06 100 LEU A C 1
ATOM 743 O O . LEU A 1 100 ? 7.337 -10.296 -5.197 1.00 88.06 100 LEU A O 1
ATOM 747 N N . PRO A 1 101 ? 9.110 -9.078 -5.835 1.00 88.12 101 PRO A N 1
ATOM 748 C CA . PRO A 1 101 ? 9.938 -9.522 -4.727 1.00 88.12 101 PRO A CA 1
ATOM 749 C C . PRO A 1 101 ? 9.436 -8.937 -3.404 1.00 88.12 101 PRO A C 1
ATOM 751 O O . PRO A 1 101 ? 8.974 -7.802 -3.344 1.00 88.12 101 PRO A O 1
ATOM 754 N N . TYR A 1 102 ? 9.589 -9.706 -2.323 1.00 88.88 102 TYR A N 1
ATOM 755 C CA . TYR A 1 102 ? 9.220 -9.328 -0.949 1.00 88.88 102 TYR A CA 1
ATOM 756 C C . TYR A 1 102 ? 7.718 -9.128 -0.678 1.00 88.88 102 TYR A C 1
ATOM 758 O O . TYR A 1 102 ? 7.346 -8.851 0.459 1.00 88.88 102 TYR A O 1
ATOM 766 N N . VAL A 1 103 ? 6.855 -9.323 -1.676 1.00 87.06 103 VAL A N 1
ATOM 767 C CA . VAL A 1 103 ? 5.397 -9.230 -1.535 1.00 87.06 103 VAL A CA 1
ATOM 768 C C . VAL A 1 103 ? 4.791 -10.625 -1.648 1.00 87.06 103 VAL A C 1
ATOM 770 O O . VAL A 1 103 ? 5.172 -11.418 -2.509 1.00 87.06 103 VAL A O 1
ATOM 773 N N . LEU A 1 104 ? 3.849 -10.950 -0.763 1.00 83.94 104 LEU A N 1
ATOM 774 C CA . LEU A 1 104 ? 3.081 -12.190 -0.870 1.00 83.94 104 LEU A CA 1
ATOM 775 C C . LEU A 1 104 ? 2.051 -12.061 -1.992 1.00 83.94 104 LEU A C 1
ATOM 777 O O . LEU A 1 104 ? 1.415 -11.024 -2.114 1.00 83.94 104 LEU A O 1
ATOM 781 N N . ALA A 1 105 ? 1.803 -13.137 -2.741 1.00 82.81 105 ALA A N 1
ATOM 782 C CA . ALA A 1 105 ? 0.813 -13.131 -3.824 1.00 82.81 105 ALA A CA 1
ATOM 783 C C . ALA A 1 105 ? -0.603 -12.715 -3.364 1.00 82.81 105 ALA A C 1
ATOM 785 O O . ALA A 1 105 ? -1.359 -12.147 -4.139 1.00 82.81 105 ALA A O 1
ATOM 786 N N . THR A 1 106 ? -0.961 -12.956 -2.097 1.00 82.81 106 THR A N 1
ATOM 787 C CA . THR A 1 106 ? -2.250 -12.534 -1.513 1.00 82.81 106 THR A CA 1
ATOM 788 C C . THR A 1 106 ? -2.356 -11.032 -1.240 1.00 82.81 106 THR A C 1
ATOM 790 O O . THR A 1 106 ? -3.457 -10.530 -1.014 1.00 82.81 106 THR A O 1
ATOM 793 N N . GLU A 1 107 ? -1.219 -10.338 -1.242 1.00 87.31 107 GLU A N 1
ATOM 794 C CA . GLU A 1 107 ? -1.070 -8.901 -1.000 1.00 87.31 107 GLU A CA 1
ATOM 795 C C . GLU A 1 107 ? -0.686 -8.158 -2.288 1.00 87.31 107 GLU A C 1
ATOM 797 O O . GLU A 1 107 ? -0.161 -7.047 -2.246 1.00 87.31 107 GLU A O 1
ATOM 802 N N . VAL A 1 108 ? -0.933 -8.776 -3.444 1.00 91.31 108 VAL A N 1
ATOM 803 C CA . VAL A 1 108 ? -0.839 -8.133 -4.752 1.00 91.31 108 VAL A CA 1
ATOM 804 C C . VAL A 1 108 ? -2.252 -7.878 -5.258 1.00 91.31 108 VAL A C 1
ATOM 806 O O . VAL A 1 108 ? -3.089 -8.779 -5.276 1.00 91.31 108 VAL A O 1
ATOM 809 N N . VAL A 1 109 ? -2.519 -6.635 -5.645 1.00 91.88 109 VAL A N 1
ATOM 810 C CA . VAL A 1 109 ? -3.797 -6.196 -6.204 1.00 91.88 109 VAL A CA 1
ATOM 811 C C . VAL A 1 109 ? -3.563 -5.732 -7.634 1.00 91.88 109 VAL A C 1
ATOM 813 O O . VAL A 1 109 ? -2.734 -4.854 -7.875 1.00 91.88 109 VAL A O 1
ATOM 816 N N . ASP A 1 110 ? -4.292 -6.319 -8.577 1.00 90.94 110 ASP A N 1
ATOM 817 C CA . ASP A 1 110 ? -4.221 -5.945 -9.988 1.00 90.94 110 ASP A CA 1
ATOM 818 C C . ASP A 1 110 ? -5.099 -4.717 -10.261 1.00 90.94 110 ASP A C 1
ATOM 820 O O . ASP A 1 110 ? -6.305 -4.711 -10.016 1.00 90.94 110 ASP A O 1
ATOM 824 N N . ALA A 1 111 ? -4.482 -3.659 -10.771 1.00 88.50 111 ALA A N 1
ATOM 825 C CA . ALA A 1 111 ? -5.126 -2.435 -11.202 1.00 88.50 111 ALA A CA 1
ATOM 826 C C . ALA A 1 111 ? -5.079 -2.350 -12.728 1.00 88.50 111 ALA A C 1
ATOM 828 O O . ALA A 1 111 ? -4.144 -1.801 -13.317 1.00 88.50 111 ALA A O 1
ATOM 829 N N . GLN A 1 112 ? -6.142 -2.851 -13.363 1.00 82.50 112 GLN A N 1
ATOM 830 C CA . GLN A 1 112 ? -6.258 -2.860 -14.817 1.00 82.50 112 GLN A CA 1
ATOM 831 C C . GLN A 1 112 ? -6.098 -1.452 -15.416 1.00 82.50 112 GLN A C 1
ATOM 833 O O . GLN A 1 112 ? -6.832 -0.524 -15.038 1.00 82.50 112 GLN A O 1
ATOM 838 N N . PRO A 1 113 ? -5.213 -1.285 -16.417 1.00 79.06 113 PRO A N 1
ATOM 839 C CA . PRO A 1 113 ? -5.061 -0.026 -17.127 1.00 79.06 113 PRO A CA 1
ATOM 840 C C . PRO A 1 113 ? -6.402 0.518 -17.634 1.00 79.06 113 PRO A C 1
ATOM 842 O O . PRO A 1 113 ? -7.184 -0.181 -18.276 1.00 79.06 113 PRO A O 1
ATOM 845 N N . GLY A 1 114 ? -6.672 1.792 -17.346 1.00 81.81 114 GLY A N 1
ATOM 846 C CA . GLY A 1 114 ? -7.871 2.489 -17.819 1.00 81.81 114 GLY A CA 1
ATOM 847 C C . GLY A 1 114 ? -9.153 2.253 -17.011 1.00 81.81 114 GLY A C 1
ATOM 848 O O . GLY A 1 114 ? -10.157 2.888 -17.324 1.00 81.81 114 GLY A O 1
ATOM 849 N N . ARG A 1 115 ? -9.147 1.412 -15.964 1.00 80.62 115 ARG A N 1
ATOM 850 C CA . ARG A 1 115 ? -10.317 1.210 -15.080 1.00 80.62 115 ARG A CA 1
ATOM 851 C C . ARG A 1 115 ? -10.286 1.998 -13.765 1.00 80.62 115 ARG A C 1
ATOM 853 O O . ARG A 1 115 ? -11.259 1.953 -13.018 1.00 80.62 115 ARG A O 1
ATOM 860 N N . GLY A 1 116 ? -9.222 2.764 -13.522 1.00 83.25 116 GLY A N 1
ATOM 861 C CA . GLY A 1 116 ? -8.989 3.430 -12.236 1.00 83.25 116 GLY A CA 1
ATOM 862 C C . GLY A 1 116 ? -8.436 2.462 -11.188 1.00 83.25 116 GLY A C 1
ATOM 863 O O . GLY A 1 116 ? -8.195 1.292 -11.485 1.00 83.25 116 GLY A O 1
ATOM 864 N N . PHE A 1 117 ? -8.192 2.948 -9.971 1.00 86.56 117 PHE A N 1
ATOM 865 C CA . PHE A 1 117 ? -7.651 2.095 -8.916 1.00 86.56 117 PHE A CA 1
ATOM 866 C C . PHE A 1 117 ? -8.737 1.210 -8.284 1.00 86.56 117 PHE A C 1
ATOM 868 O O . PHE A 1 117 ? -9.828 1.694 -7.974 1.00 86.56 117 PHE A O 1
ATOM 875 N N . PRO A 1 118 ? -8.447 -0.074 -8.011 1.00 88.94 118 PRO A N 1
ATOM 876 C CA . PRO A 1 118 ? -9.353 -0.977 -7.306 1.00 88.94 118 PRO A CA 1
ATOM 877 C C . PRO A 1 118 ? -9.312 -0.700 -5.793 1.00 88.94 118 PRO A C 1
ATOM 879 O O . PRO A 1 118 ? -8.844 -1.505 -4.989 1.00 88.94 118 PRO A O 1
ATOM 882 N N . VAL A 1 119 ? -9.796 0.478 -5.390 1.00 89.62 119 VAL A N 1
ATOM 883 C CA . VAL A 1 119 ? -9.696 0.996 -4.013 1.00 89.62 119 VAL A CA 1
ATOM 884 C C . VAL A 1 119 ? -10.263 0.027 -2.979 1.00 89.62 119 VAL A C 1
ATOM 886 O O . VAL A 1 119 ? -9.661 -0.168 -1.929 1.00 89.62 119 VAL A O 1
ATOM 889 N N . GLN A 1 120 ? -11.391 -0.616 -3.284 1.00 88.81 120 GLN A N 1
ATOM 890 C CA . GLN A 1 120 ? -12.056 -1.546 -2.369 1.00 88.81 120 GLN A CA 1
ATOM 891 C C . GLN A 1 120 ? -11.269 -2.849 -2.175 1.00 88.81 120 GLN A C 1
ATOM 893 O O . GLN A 1 120 ? -11.178 -3.370 -1.065 1.00 88.81 120 GLN A O 1
ATOM 898 N N . GLU A 1 121 ? -10.657 -3.375 -3.235 1.00 90.19 121 GLU A N 1
ATOM 899 C CA . GLU A 1 121 ? -9.823 -4.579 -3.147 1.00 90.19 121 GLU A CA 1
ATOM 900 C C . GLU A 1 121 ? -8.532 -4.289 -2.386 1.00 90.19 121 GLU A C 1
ATOM 902 O O . GLU A 1 121 ? -8.146 -5.055 -1.500 1.00 90.19 121 GLU A O 1
ATOM 907 N N . LEU A 1 122 ? -7.925 -3.130 -2.650 1.00 90.44 122 LEU A N 1
ATOM 908 C CA . LEU A 1 122 ? -6.760 -2.660 -1.915 1.00 90.44 122 LEU A CA 1
ATOM 909 C C . LEU A 1 122 ? -7.072 -2.417 -0.435 1.00 90.44 122 LEU A C 1
ATOM 911 O O . LEU A 1 122 ? -6.277 -2.783 0.427 1.00 90.44 122 LEU A O 1
ATOM 915 N N . ALA A 1 123 ? -8.238 -1.854 -0.118 1.00 89.06 123 ALA A N 1
ATOM 916 C CA . ALA A 1 123 ? -8.676 -1.657 1.258 1.00 89.06 123 ALA A CA 1
ATOM 917 C C . ALA A 1 123 ? -8.817 -2.986 2.011 1.00 89.06 123 ALA A C 1
ATOM 919 O O . ALA A 1 123 ? -8.375 -3.099 3.153 1.00 89.06 123 ALA A O 1
ATOM 920 N N . ARG A 1 124 ? -9.365 -4.017 1.356 1.00 89.25 124 ARG A N 1
ATOM 921 C CA . ARG A 1 124 ? -9.467 -5.374 1.916 1.00 89.25 124 ARG A CA 1
ATOM 922 C C . ARG A 1 124 ? -8.102 -6.023 2.104 1.00 89.25 124 ARG A C 1
ATOM 924 O O . ARG A 1 124 ? -7.865 -6.623 3.149 1.00 89.25 124 ARG A O 1
ATOM 931 N N . ALA A 1 125 ? -7.202 -5.897 1.128 1.00 90.69 125 ALA A N 1
ATOM 932 C CA . ALA A 1 125 ? -5.828 -6.378 1.263 1.00 90.69 125 ALA A CA 1
ATOM 933 C C . ALA A 1 125 ? -5.135 -5.708 2.461 1.00 90.69 125 ALA A C 1
ATOM 935 O O . ALA A 1 125 ? -4.673 -6.392 3.370 1.00 90.69 125 ALA A O 1
ATOM 936 N N . LEU A 1 126 ? -5.212 -4.378 2.559 1.00 88.56 126 LEU A N 1
ATOM 937 C CA . LEU A 1 126 ? -4.685 -3.624 3.697 1.00 88.56 126 LEU A CA 1
ATOM 938 C C . LEU A 1 126 ? -5.309 -4.045 5.030 1.00 88.56 126 LEU A C 1
ATOM 940 O O . LEU A 1 126 ? -4.579 -4.235 5.998 1.00 88.56 126 LEU A O 1
ATOM 944 N N . ALA A 1 127 ? -6.628 -4.233 5.100 1.00 87.81 127 ALA A N 1
ATOM 945 C CA . ALA A 1 127 ? -7.299 -4.688 6.316 1.00 87.81 127 ALA A CA 1
ATOM 946 C C . ALA A 1 127 ? -6.776 -6.062 6.777 1.00 87.81 127 ALA A C 1
ATOM 948 O O . ALA A 1 127 ? -6.492 -6.255 7.963 1.00 87.81 127 ALA A O 1
ATOM 949 N N . ARG A 1 128 ? -6.572 -7.000 5.840 1.00 85.69 128 ARG A N 1
ATOM 950 C CA . ARG A 1 128 ? -5.975 -8.316 6.125 1.00 85.69 128 ARG A CA 1
ATOM 951 C C . ARG A 1 128 ? -4.520 -8.205 6.570 1.00 85.69 128 ARG A C 1
ATOM 953 O O . ARG A 1 128 ? -4.132 -8.876 7.528 1.00 85.69 128 ARG A O 1
ATOM 960 N N . ALA A 1 129 ? -3.735 -7.359 5.908 1.00 85.94 129 ALA A N 1
ATOM 961 C CA . ALA A 1 129 ? -2.318 -7.164 6.191 1.00 85.94 129 ALA A CA 1
ATOM 962 C C . ALA A 1 129 ? -2.089 -6.498 7.562 1.00 85.94 129 ALA A C 1
ATOM 964 O O . ALA A 1 129 ? -1.228 -6.929 8.329 1.00 85.94 129 ALA A O 1
ATOM 965 N N . LEU A 1 130 ? -2.911 -5.501 7.906 1.00 82.88 130 LEU A N 1
ATOM 966 C CA . LEU A 1 130 ? -2.854 -4.751 9.165 1.00 82.88 130 LEU A CA 1
ATOM 967 C C . LEU A 1 130 ? -3.323 -5.564 10.381 1.00 82.88 130 LEU A C 1
ATOM 969 O O . LEU A 1 130 ? -2.961 -5.235 11.510 1.00 82.88 130 LEU A O 1
ATOM 973 N N . ARG A 1 131 ? -4.123 -6.622 10.186 1.00 78.88 131 ARG A N 1
ATOM 974 C CA . ARG A 1 131 ? -4.644 -7.515 11.242 1.00 78.88 131 ARG A CA 1
ATOM 975 C C . ARG A 1 131 ? -5.178 -6.754 12.468 1.00 78.88 131 ARG A C 1
ATOM 977 O O . ARG A 1 131 ? -6.317 -6.303 12.472 1.00 78.88 131 ARG A O 1
ATOM 984 N N . ARG A 1 132 ? -4.360 -6.631 13.524 1.00 66.06 132 ARG A N 1
ATOM 985 C CA . ARG A 1 132 ? -4.710 -6.001 14.809 1.00 66.06 132 ARG A CA 1
ATOM 986 C C . ARG A 1 132 ? -4.781 -4.476 14.744 1.00 66.06 132 ARG A C 1
ATOM 988 O O . ARG A 1 132 ? -5.554 -3.897 15.501 1.00 66.06 132 ARG A O 1
ATOM 995 N N . ASP A 1 133 ? -4.037 -3.851 13.838 1.00 68.06 133 ASP A N 1
ATOM 996 C CA . ASP A 1 133 ? -3.989 -2.392 13.690 1.00 68.06 133 ASP A CA 1
ATOM 997 C C . ASP A 1 133 ? -5.053 -1.864 12.710 1.00 68.06 133 ASP A C 1
ATOM 999 O O . ASP A 1 133 ? -5.364 -0.670 12.693 1.00 68.06 133 ASP A O 1
ATOM 1003 N N . GLY A 1 134 ? -5.682 -2.764 11.943 1.00 69.38 134 GLY A N 1
ATOM 1004 C CA . GLY A 1 134 ? -6.729 -2.453 10.964 1.00 69.38 134 GLY A CA 1
ATOM 1005 C C . GLY A 1 134 ? -7.917 -1.675 11.549 1.00 69.38 134 GLY A C 1
ATOM 1006 O O . GLY A 1 134 ? -8.236 -0.600 11.033 1.00 69.38 134 GLY A O 1
ATOM 1007 N N . PRO A 1 135 ? -8.531 -2.123 12.665 1.00 70.38 135 PRO A N 1
ATOM 1008 C CA . PRO A 1 135 ? -9.658 -1.425 13.289 1.00 70.38 135 PRO A CA 1
ATOM 1009 C C . PRO A 1 135 ? -9.334 0.008 13.738 1.00 70.38 135 PRO A C 1
ATOM 1011 O O . PRO A 1 135 ? -10.195 0.889 13.701 1.00 70.38 135 PRO A O 1
ATOM 1014 N N . ALA A 1 136 ? -8.085 0.270 14.140 1.00 71.31 136 ALA A N 1
ATOM 1015 C CA . ALA A 1 136 ? -7.666 1.600 14.566 1.00 71.31 136 ALA A CA 1
ATOM 1016 C C . ALA A 1 136 ? -7.598 2.578 13.384 1.00 71.31 136 ALA A C 1
ATOM 1018 O O . ALA A 1 136 ? -7.997 3.728 13.532 1.00 71.31 136 ALA A O 1
ATOM 1019 N N . LEU A 1 137 ? -7.140 2.146 12.208 1.00 74.19 137 LEU A N 1
ATOM 1020 C CA . LEU A 1 137 ? -7.125 2.988 11.005 1.00 74.19 137 LEU A CA 1
ATOM 1021 C C . LEU A 1 137 ? -8.525 3.126 10.380 1.00 74.19 137 LEU A C 1
ATOM 1023 O O . LEU A 1 137 ? -8.908 4.224 9.972 1.00 74.19 137 LEU A O 1
ATOM 1027 N N . ALA A 1 138 ? -9.330 2.061 10.409 1.00 77.88 138 ALA A N 1
ATOM 1028 C CA . ALA A 1 138 ? -10.720 2.044 9.943 1.00 77.88 138 ALA A CA 1
ATOM 1029 C C . ALA A 1 138 ? -11.629 3.067 10.655 1.00 77.88 138 ALA A C 1
ATOM 1031 O O . ALA A 1 138 ? -12.575 3.593 10.066 1.00 77.88 138 ALA A O 1
ATOM 1032 N N . SER A 1 139 ? -11.333 3.438 11.908 1.00 78.25 139 SER A N 1
ATOM 1033 C CA . SER A 1 139 ? -12.106 4.483 12.593 1.00 78.25 139 SER A CA 1
ATOM 1034 C C . SER A 1 139 ? -12.035 5.837 11.877 1.00 78.25 139 SER A C 1
ATOM 1036 O O . SER A 1 139 ? -12.964 6.634 11.990 1.00 78.25 139 SER A O 1
ATOM 1038 N N . SER A 1 140 ? -10.943 6.097 11.155 1.00 79.75 140 SER A N 1
ATOM 1039 C CA . SER A 1 140 ? -10.598 7.408 10.592 1.00 79.75 140 SER A CA 1
ATOM 1040 C C . SER A 1 140 ? -10.504 7.422 9.061 1.00 79.75 140 SER A C 1
ATOM 1042 O O . SER A 1 140 ? -10.385 8.494 8.469 1.00 79.75 140 SER A O 1
ATOM 1044 N N . LEU A 1 141 ? -10.578 6.254 8.418 1.00 82.62 141 LEU A N 1
ATOM 1045 C CA . LEU A 1 141 ? -10.581 6.086 6.966 1.00 82.62 141 LEU A CA 1
ATOM 1046 C C . LEU A 1 141 ? -11.833 5.291 6.555 1.00 82.62 141 LEU A C 1
ATOM 1048 O O . LEU A 1 141 ? -11.856 4.078 6.770 1.00 82.62 141 LEU A O 1
ATOM 1052 N N . PRO A 1 142 ? -12.863 5.937 5.969 1.00 83.19 142 PRO A N 1
ATOM 1053 C CA . PRO A 1 142 ? -14.110 5.269 5.582 1.00 83.19 142 PRO A CA 1
ATOM 1054 C C . PRO A 1 142 ? -13.890 4.068 4.660 1.00 83.19 142 PRO A C 1
ATOM 1056 O O . PRO A 1 142 ? -14.436 3.004 4.905 1.00 83.19 142 PRO A O 1
ATOM 1059 N N . VAL A 1 143 ? -12.990 4.202 3.682 1.00 83.44 143 VAL A N 1
ATOM 1060 C CA . VAL A 1 143 ? -12.619 3.125 2.750 1.00 83.44 143 VAL A CA 1
ATOM 1061 C C . VAL A 1 143 ? -12.112 1.870 3.477 1.00 83.44 143 VAL A C 1
ATOM 1063 O O . VAL A 1 143 ? -12.439 0.752 3.090 1.00 83.44 143 VAL A O 1
ATOM 1066 N N . LEU A 1 144 ? -11.328 2.034 4.548 1.00 80.31 144 LEU A N 1
ATOM 1067 C CA . LEU A 1 144 ? -10.869 0.901 5.359 1.00 80.31 144 LEU A CA 1
ATOM 1068 C C . LEU A 1 144 ? -11.948 0.394 6.312 1.00 80.31 144 LEU A C 1
ATOM 1070 O O . LEU A 1 144 ? -11.938 -0.785 6.647 1.00 80.31 144 LEU A O 1
ATOM 1074 N N . ARG A 1 145 ? -12.867 1.258 6.751 1.00 81.00 145 ARG A N 1
ATOM 1075 C CA . ARG A 1 145 ? -14.010 0.849 7.569 1.00 81.00 145 ARG A CA 1
ATOM 1076 C C . ARG A 1 145 ? -14.892 -0.132 6.823 1.00 81.00 145 ARG A C 1
ATOM 1078 O O . ARG A 1 145 ? -15.114 -1.225 7.331 1.00 81.00 145 ARG A O 1
ATOM 1085 N N . ASP A 1 146 ? -15.285 0.226 5.606 1.00 80.38 146 ASP A N 1
ATOM 1086 C CA . ASP A 1 146 ? -16.115 -0.621 4.751 1.00 80.38 146 ASP A CA 1
ATOM 1087 C C . ASP A 1 146 ? -15.455 -1.991 4.528 1.00 80.38 146 ASP A C 1
ATOM 1089 O O . ASP A 1 146 ? -16.126 -3.015 4.510 1.00 80.38 146 ASP A O 1
ATOM 1093 N N . ALA A 1 147 ? -14.123 -2.027 4.410 1.00 81.62 147 ALA A N 1
ATOM 1094 C CA . ALA A 1 147 ? -13.363 -3.259 4.224 1.00 81.62 147 ALA A CA 1
ATOM 1095 C C . ALA A 1 147 ? -13.179 -4.109 5.496 1.00 81.62 147 ALA A C 1
ATOM 1097 O O . ALA A 1 147 ? -12.942 -5.308 5.378 1.00 81.62 147 ALA A O 1
ATOM 1098 N N . VAL A 1 148 ? -13.235 -3.509 6.690 1.00 79.12 148 VAL A N 1
ATOM 1099 C CA . VAL A 1 148 ? -13.148 -4.220 7.981 1.00 79.12 148 VAL A CA 1
ATOM 1100 C C . VAL A 1 148 ? -14.522 -4.720 8.441 1.00 79.12 148 VAL A C 1
ATOM 1102 O O . VAL A 1 148 ? -14.594 -5.720 9.152 1.00 79.12 148 VAL A O 1
ATOM 1105 N N . GLU A 1 149 ? -15.597 -4.027 8.063 1.00 75.06 149 GLU A N 1
ATOM 1106 C CA . GLU A 1 149 ? -16.980 -4.366 8.428 1.00 75.06 149 GLU A CA 1
ATOM 1107 C C . GLU A 1 149 ? -17.660 -5.352 7.454 1.00 75.06 149 GLU A C 1
ATOM 1109 O O . GLU A 1 149 ? -18.700 -5.912 7.805 1.00 75.06 149 GLU A O 1
ATOM 1114 N N . ALA A 1 150 ? -17.092 -5.566 6.259 1.00 62.06 150 ALA A N 1
ATOM 1115 C CA . ALA A 1 150 ? -17.594 -6.480 5.220 1.00 62.06 150 ALA A CA 1
ATOM 1116 C C . ALA A 1 150 ? -17.114 -7.930 5.388 1.00 62.06 150 ALA A C 1
ATOM 1118 O O . ALA A 1 150 ? -17.927 -8.836 5.090 1.00 62.06 150 ALA A O 1
#